Protein AF-A0A9D1Q5R2-F1 (afdb_monomer_lite)

Foldseek 3Di:
DKDKDWDDPPDDQEHVLQLQVQVVVVVFPKDWADPDPPCQPTIMMMGDDDPPCDPVNVVVSVVSSVVSVVCSVVPRDPDYDGRVVRVVPPDDDDDD

Organism: NCBI:txid2838621

InterPro domains:
  IPR010107 Glutamate decarboxylase [PTHR43321] (1-86)
  IPR015424 Pyridoxal phosphate-dependent transferase [SSF53383] (7-75)

Secondary structure (DSSP, 8-state):
-EEEEE--TT--S--HHHHHHHHHTTT--EEEEES-TT-TT-EEEEEEPPTT--HHHHHHHHHHHHHHHHHHHHS--SS---HHHHTTS-------

pLDDT: mean 76.99, std 15.55, range [37.94, 94.31]

Sequence (96 aa):
PAISWTQKASSKNYSLYDLSDRLRMRGWQVAAYSMLPNMEETVIMRLVLRHGFSMSMAEMFVEDVQRSLDYFEKHPIAVVQTANEENQHFDHGGRG

Structure (mmCIF, N/CA/C/O backbone):
data_AF-A0A9D1Q5R2-F1
#
_entry.id   AF-A0A9D1Q5R2-F1
#
loop_
_atom_site.group_PDB
_atom_site.id
_atom_site.type_symbol
_atom_site.label_atom_id
_atom_site.label_alt_id
_atom_site.label_comp_id
_atom_site.label_asym_id
_atom_site.label_entity_id
_atom_site.label_seq_id
_atom_site.pdbx_PDB_ins_code
_atom_site.Cartn_x
_atom_site.Cartn_y
_atom_site.Cartn_z
_atom_site.occupancy
_atom_site.B_iso_or_equiv
_atom_site.auth_seq_id
_atom_site.auth_comp_id
_atom_site.auth_asym_id
_atom_site.auth_atom_id
_atom_site.pdbx_PDB_model_num
ATOM 1 N N . PRO A 1 1 ? 11.798 8.207 -7.460 1.00 79.94 1 PRO A N 1
ATOM 2 C CA . PRO A 1 1 ? 10.501 8.910 -7.285 1.00 79.94 1 PRO A CA 1
ATOM 3 C C . PRO A 1 1 ? 9.658 8.146 -6.259 1.00 79.94 1 PRO A C 1
ATOM 5 O O . PRO A 1 1 ? 9.907 6.957 -6.087 1.00 79.94 1 PRO A O 1
ATOM 8 N N . ALA A 1 2 ? 8.720 8.782 -5.558 1.00 84.75 2 ALA A N 1
ATOM 9 C CA . ALA A 1 2 ? 7.863 8.087 -4.596 1.00 84.75 2 ALA A CA 1
ATOM 10 C C . ALA A 1 2 ? 6.416 8.558 -4.722 1.00 84.75 2 ALA A C 1
ATOM 12 O O . ALA A 1 2 ? 6.172 9.715 -5.063 1.00 84.75 2 ALA A O 1
ATOM 13 N N . ILE A 1 3 ? 5.484 7.650 -4.448 1.00 87.69 3 ILE A N 1
ATOM 14 C CA . ILE A 1 3 ? 4.049 7.922 -4.406 1.00 87.69 3 ILE A CA 1
ATOM 15 C C . ILE A 1 3 ? 3.594 7.632 -2.983 1.00 87.69 3 ILE A C 1
ATOM 17 O O . ILE A 1 3 ? 3.883 6.557 -2.457 1.00 87.69 3 ILE A O 1
ATOM 21 N N . SER A 1 4 ? 2.894 8.586 -2.376 1.00 89.00 4 SER A N 1
ATOM 22 C CA . SER A 1 4 ? 2.320 8.432 -1.043 1.00 89.00 4 SER A CA 1
ATOM 23 C C . SER A 1 4 ? 0.816 8.649 -1.094 1.00 89.00 4 SER A C 1
ATOM 25 O O . SER A 1 4 ? 0.345 9.555 -1.781 1.00 89.00 4 SER A O 1
ATOM 27 N N . TRP A 1 5 ? 0.065 7.837 -0.359 1.00 88.81 5 TRP A N 1
ATOM 28 C CA . TRP A 1 5 ? -1.383 7.965 -0.240 1.00 88.81 5 TRP A CA 1
ATOM 29 C C . TRP A 1 5 ? -1.853 7.576 1.157 1.00 88.81 5 TRP A C 1
ATOM 31 O O . TRP A 1 5 ? -1.128 6.957 1.934 1.00 88.81 5 TRP A O 1
ATOM 41 N N . THR A 1 6 ? -3.088 7.945 1.467 1.00 87.38 6 THR A N 1
ATOM 42 C CA . THR A 1 6 ? -3.774 7.556 2.697 1.00 87.38 6 THR A CA 1
ATOM 43 C C . THR A 1 6 ? -5.111 6.902 2.359 1.00 87.38 6 THR A C 1
ATOM 45 O O . THR A 1 6 ? -5.598 6.985 1.226 1.00 87.38 6 THR A O 1
ATOM 48 N N . GLN A 1 7 ? -5.692 6.211 3.330 1.00 83.69 7 GLN A N 1
ATOM 49 C CA . GLN A 1 7 ? -6.976 5.543 3.195 1.00 83.69 7 GLN A CA 1
ATOM 50 C C . GLN A 1 7 ? -8.103 6.531 3.508 1.00 83.69 7 GLN A C 1
ATOM 52 O O . GLN A 1 7 ? -7.979 7.391 4.377 1.00 83.69 7 GLN A O 1
ATOM 57 N N . LYS A 1 8 ? -9.234 6.420 2.806 1.00 78.88 8 LYS A N 1
ATOM 58 C CA . LYS A 1 8 ? -10.424 7.210 3.150 1.00 78.88 8 LYS A CA 1
ATOM 59 C C . LYS A 1 8 ? -10.983 6.727 4.488 1.00 78.88 8 LYS A C 1
ATOM 61 O O . LYS A 1 8 ? -11.140 5.519 4.663 1.00 78.88 8 LYS A O 1
ATOM 66 N N . ALA A 1 9 ? -11.411 7.660 5.342 1.00 68.81 9 ALA A N 1
ATOM 67 C CA . ALA A 1 9 ? -11.967 7.396 6.678 1.00 68.81 9 ALA A CA 1
ATOM 68 C C . ALA A 1 9 ? -13.139 6.388 6.719 1.00 68.81 9 ALA A C 1
ATOM 70 O O . ALA A 1 9 ? -13.432 5.807 7.758 1.00 68.81 9 ALA A O 1
ATOM 71 N N . SER A 1 10 ? -13.816 6.148 5.591 1.00 67.50 10 SER A N 1
ATOM 72 C CA . SER A 1 10 ? -14.917 5.178 5.497 1.00 67.50 10 SER A CA 1
ATOM 73 C C . SER A 1 10 ? -14.467 3.710 5.437 1.00 67.50 10 SER A C 1
ATOM 75 O O . SER A 1 10 ? -15.313 2.817 5.469 1.00 67.50 10 SER A O 1
ATOM 77 N N . SER A 1 11 ? -13.174 3.436 5.292 1.00 65.50 11 SER A N 1
ATOM 78 C CA . SER A 1 11 ? -12.677 2.083 5.045 1.00 65.50 11 SER A CA 1
ATOM 79 C C . SER A 1 11 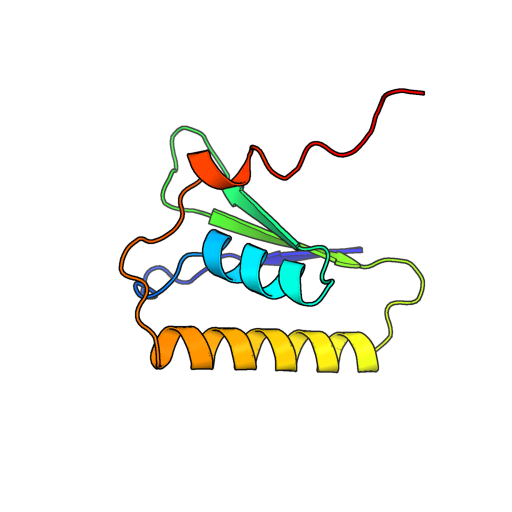? -12.338 1.420 6.381 1.00 65.50 11 SER A C 1
ATOM 81 O O . SER A 1 11 ? -11.376 1.818 7.027 1.00 65.50 11 SER A O 1
ATOM 83 N N . LYS A 1 12 ? -13.146 0.446 6.821 1.00 65.19 12 LYS A N 1
ATOM 84 C CA . LYS A 1 12 ? -13.016 -0.173 8.159 1.00 65.19 12 LYS A CA 1
ATOM 85 C C . LYS A 1 12 ? -12.538 -1.628 8.155 1.00 65.19 12 LYS A C 1
ATOM 87 O O . LYS A 1 12 ? -12.333 -2.193 9.220 1.00 65.19 12 LYS A O 1
ATOM 92 N N . ASN A 1 13 ? -12.374 -2.235 6.979 1.00 76.38 13 ASN A N 1
ATOM 93 C CA . ASN A 1 13 ? -12.184 -3.687 6.864 1.00 76.38 13 ASN A CA 1
ATOM 94 C C . ASN A 1 13 ? -10.707 -4.126 6.862 1.00 76.38 13 ASN A C 1
ATOM 96 O O . ASN A 1 13 ? -10.432 -5.312 7.004 1.00 76.38 13 ASN A O 1
ATOM 100 N N . TYR A 1 14 ? -9.775 -3.191 6.664 1.00 81.75 14 TYR A N 1
ATOM 101 C CA . TYR A 1 14 ? -8.326 -3.419 6.647 1.00 81.75 14 TYR A CA 1
ATOM 102 C C . TYR A 1 14 ? -7.596 -2.092 6.906 1.00 81.75 14 TYR A C 1
ATOM 104 O O . TYR A 1 14 ? -8.130 -1.035 6.547 1.00 81.75 14 TYR A O 1
ATOM 112 N N . SER A 1 15 ? -6.387 -2.130 7.473 1.00 85.31 15 SER A N 1
ATOM 113 C CA . SER A 1 15 ? -5.506 -0.956 7.551 1.00 85.31 15 SER A CA 1
ATOM 114 C C . SER A 1 15 ? -4.490 -0.923 6.411 1.00 85.31 15 SER A C 1
ATOM 116 O O . SER A 1 15 ? -4.224 -1.913 5.724 1.00 85.31 15 SER A O 1
ATOM 118 N N . LEU A 1 16 ? -3.854 0.234 6.214 1.00 87.75 16 LEU A N 1
ATOM 119 C CA . LEU A 1 16 ? -2.706 0.325 5.311 1.00 87.75 16 LEU A CA 1
ATOM 120 C C . LEU A 1 16 ? -1.528 -0.547 5.770 1.00 87.75 16 LEU A C 1
ATOM 122 O O . LEU A 1 16 ? -0.736 -0.943 4.922 1.00 87.75 16 LEU A O 1
ATOM 126 N N . TYR A 1 17 ? -1.427 -0.901 7.054 1.00 85.69 17 TYR A N 1
ATOM 127 C CA . TYR A 1 17 ? -0.421 -1.858 7.516 1.00 85.69 17 TYR A CA 1
ATOM 128 C C . TYR A 1 17 ? -0.696 -3.252 6.936 1.00 85.69 17 TYR A C 1
ATOM 130 O O . TYR A 1 17 ? 0.191 -3.822 6.301 1.00 85.69 17 TYR A O 1
ATOM 138 N N . ASP A 1 18 ? -1.945 -3.729 6.995 1.00 86.56 18 ASP A N 1
ATOM 139 C CA . ASP A 1 18 ? -2.350 -5.013 6.399 1.00 86.56 18 ASP A CA 1
ATOM 140 C C . ASP A 1 18 ? -2.099 -5.048 4.883 1.00 86.56 18 ASP A C 1
ATOM 142 O O . ASP A 1 18 ? -1.573 -6.018 4.330 1.00 86.56 18 ASP A O 1
ATOM 146 N N . LEU A 1 19 ? -2.448 -3.958 4.191 1.00 88.56 19 LEU A N 1
ATOM 147 C CA . LEU A 1 1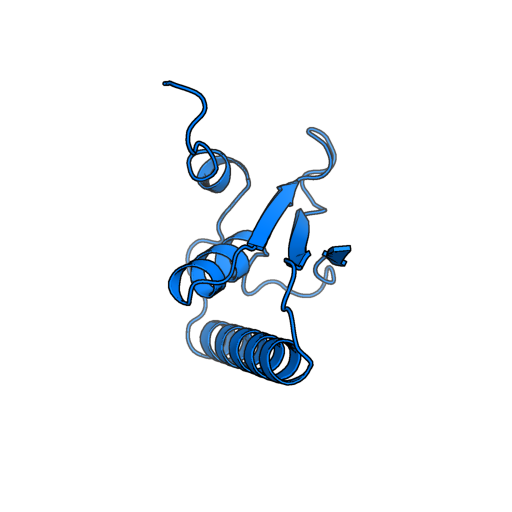9 ? -2.194 -3.833 2.757 1.00 88.56 19 LEU A CA 1
ATOM 148 C C . LEU A 1 19 ? -0.687 -3.822 2.456 1.00 88.56 19 LEU A C 1
ATOM 150 O O . LEU A 1 19 ? -0.260 -4.430 1.474 1.00 88.56 19 LEU A O 1
ATOM 154 N N . SER A 1 20 ? 0.118 -3.151 3.287 1.00 89.62 20 SER A N 1
ATOM 155 C CA . SER A 1 20 ? 1.568 -3.082 3.098 1.00 89.62 20 SER A CA 1
ATOM 156 C C . SER A 1 20 ? 2.210 -4.457 3.223 1.00 89.62 20 SER A C 1
ATOM 158 O O . SER A 1 20 ? 3.016 -4.826 2.373 1.00 89.62 20 SER A O 1
ATOM 160 N N . ASP A 1 21 ? 1.793 -5.245 4.213 1.00 87.25 21 ASP A N 1
ATOM 161 C CA . ASP A 1 21 ? 2.319 -6.583 4.451 1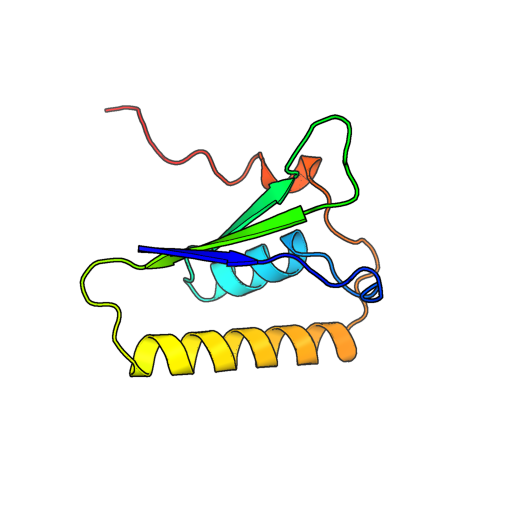.00 87.25 21 ASP A CA 1
ATOM 162 C C . ASP A 1 21 ? 1.995 -7.521 3.284 1.00 87.25 21 ASP A C 1
ATOM 164 O O . ASP A 1 21 ? 2.878 -8.148 2.695 1.00 87.25 21 ASP A O 1
ATOM 168 N N . ARG A 1 22 ? 0.743 -7.500 2.814 1.00 88.44 22 ARG A N 1
ATOM 169 C CA . ARG A 1 22 ? 0.315 -8.326 1.679 1.00 88.44 22 ARG A CA 1
ATOM 170 C C . ARG A 1 22 ? 1.035 -7.974 0.375 1.00 88.44 22 ARG A C 1
ATOM 172 O O . ARG A 1 22 ? 1.338 -8.859 -0.427 1.00 88.44 22 ARG A O 1
ATOM 179 N N . LEU A 1 23 ? 1.320 -6.693 0.149 1.00 90.56 23 LEU A N 1
ATOM 180 C CA . LEU A 1 23 ? 2.102 -6.242 -1.002 1.00 90.56 23 LEU A CA 1
ATOM 181 C C . LEU A 1 23 ? 3.586 -6.620 -0.862 1.00 90.56 23 LEU A C 1
ATOM 183 O O . LEU A 1 23 ? 4.191 -7.046 -1.849 1.00 90.56 23 LEU A O 1
ATOM 187 N N . ARG A 1 24 ? 4.162 -6.556 0.348 1.00 88.62 24 ARG A N 1
ATOM 188 C CA . ARG A 1 24 ? 5.531 -7.033 0.618 1.00 88.62 24 ARG A CA 1
ATOM 189 C C . ARG A 1 24 ? 5.684 -8.525 0.358 1.00 88.62 24 ARG A C 1
ATOM 191 O O . ARG A 1 24 ? 6.676 -8.917 -0.250 1.00 88.62 24 ARG A O 1
ATOM 198 N N . MET A 1 25 ? 4.688 -9.343 0.709 1.00 86.88 25 MET A N 1
ATOM 199 C CA . MET A 1 25 ? 4.681 -10.780 0.388 1.00 86.88 25 MET A CA 1
ATOM 200 C C . MET A 1 25 ? 4.775 -11.060 -1.122 1.00 86.88 25 MET A C 1
ATOM 202 O O . MET A 1 25 ? 5.209 -12.137 -1.524 1.00 86.88 25 MET A O 1
ATOM 206 N N . ARG A 1 26 ? 4.388 -10.097 -1.970 1.00 86.56 26 ARG A N 1
ATOM 207 C CA . ARG A 1 26 ? 4.520 -10.168 -3.435 1.00 86.56 26 ARG A CA 1
ATOM 208 C C . ARG A 1 26 ? 5.794 -9.514 -3.978 1.00 86.56 26 ARG A C 1
ATOM 210 O O . ARG A 1 26 ? 5.977 -9.453 -5.188 1.00 86.56 26 ARG A O 1
ATOM 217 N N . GLY A 1 27 ? 6.681 -9.041 -3.104 1.00 86.88 27 GLY A N 1
ATOM 218 C CA . GLY A 1 27 ? 7.953 -8.419 -3.471 1.00 86.88 27 GLY A CA 1
ATOM 219 C C . GLY A 1 27 ? 7.893 -6.903 -3.674 1.00 86.88 27 GLY A C 1
ATOM 220 O O . GLY A 1 27 ? 8.895 -6.305 -4.072 1.00 86.88 27 GLY A O 1
ATOM 221 N N . TRP A 1 28 ? 6.760 -6.250 -3.390 1.00 89.38 28 TRP A N 1
ATOM 222 C CA . TRP A 1 28 ? 6.658 -4.794 -3.493 1.00 89.38 28 TRP A CA 1
ATOM 223 C C . TRP A 1 28 ? 7.323 -4.095 -2.303 1.00 89.38 28 TRP A C 1
ATOM 225 O O . TRP A 1 28 ? 7.060 -4.408 -1.143 1.00 89.38 28 TRP A O 1
ATOM 235 N N . GLN A 1 29 ? 8.146 -3.082 -2.583 1.00 84.81 29 GLN A N 1
ATOM 236 C CA . GLN A 1 29 ? 8.771 -2.242 -1.555 1.00 84.81 29 GLN A CA 1
ATOM 237 C C . GLN A 1 29 ? 7.834 -1.095 -1.145 1.00 84.81 29 GLN A C 1
ATOM 239 O O . GLN A 1 29 ? 7.993 0.049 -1.585 1.00 84.81 29 GLN A O 1
ATOM 244 N N . VAL A 1 30 ? 6.848 -1.418 -0.305 1.00 86.94 30 VAL A N 1
ATOM 245 C CA . VAL A 1 30 ? 5.898 -0.463 0.286 1.00 86.94 30 VAL A CA 1
ATOM 246 C C . VAL A 1 30 ? 6.071 -0.362 1.803 1.00 86.94 30 VAL A C 1
ATOM 248 O O . VAL A 1 30 ? 6.359 -1.352 2.477 1.00 86.94 30 VAL A O 1
ATOM 251 N N . ALA A 1 31 ? 5.889 0.844 2.339 1.00 85.00 31 ALA A N 1
ATOM 252 C CA . ALA A 1 31 ? 5.939 1.137 3.773 1.00 85.00 31 ALA A CA 1
ATOM 253 C C . ALA A 1 31 ? 4.670 1.867 4.203 1.00 85.00 31 ALA A C 1
ATOM 255 O O . ALA A 1 31 ? 4.234 2.749 3.464 1.00 85.00 31 ALA A O 1
ATOM 256 N N . ALA A 1 32 ? 4.097 1.534 5.357 1.00 86.12 32 ALA A N 1
ATOM 257 C CA . ALA A 1 32 ? 2.930 2.218 5.899 1.00 86.12 32 ALA A CA 1
ATOM 258 C C . ALA A 1 32 ? 3.262 2.757 7.286 1.00 86.12 32 ALA A C 1
ATOM 260 O O . ALA A 1 32 ? 3.617 1.989 8.149 1.00 86.12 32 ALA A O 1
ATOM 261 N N . TYR A 1 33 ? 3.148 4.056 7.533 1.00 82.69 33 TYR A N 1
ATOM 262 C CA . TYR A 1 33 ? 3.513 4.633 8.828 1.00 82.69 33 TYR A CA 1
ATOM 263 C C . TYR A 1 33 ? 2.509 5.694 9.271 1.00 82.69 33 TYR A C 1
ATOM 265 O O . TYR A 1 33 ? 1.864 6.354 8.449 1.00 82.69 33 TYR A O 1
ATOM 273 N N . SER A 1 34 ? 2.371 5.865 10.585 1.00 78.62 34 SER A N 1
ATOM 274 C CA . SER A 1 34 ? 1.582 6.946 11.173 1.00 78.62 34 SER A CA 1
ATOM 275 C C . SER A 1 34 ? 2.323 8.276 11.030 1.00 78.62 34 SER A C 1
ATOM 277 O O . SER A 1 34 ? 3.541 8.358 11.193 1.00 78.62 34 SER A O 1
ATOM 279 N N . MET A 1 35 ? 1.593 9.338 10.680 1.00 67.00 35 MET A N 1
ATOM 280 C CA . MET A 1 35 ? 2.211 10.640 10.410 1.00 67.00 35 MET A CA 1
ATOM 281 C C . MET A 1 35 ? 2.650 11.371 11.689 1.00 67.00 35 MET A C 1
ATOM 283 O O . MET A 1 35 ? 3.628 12.115 11.652 1.00 67.00 35 MET A O 1
ATOM 287 N N . LEU A 1 36 ? 1.950 11.185 12.816 1.00 56.88 36 LEU A N 1
ATOM 288 C CA . LEU A 1 36 ? 2.245 11.864 14.081 1.00 56.88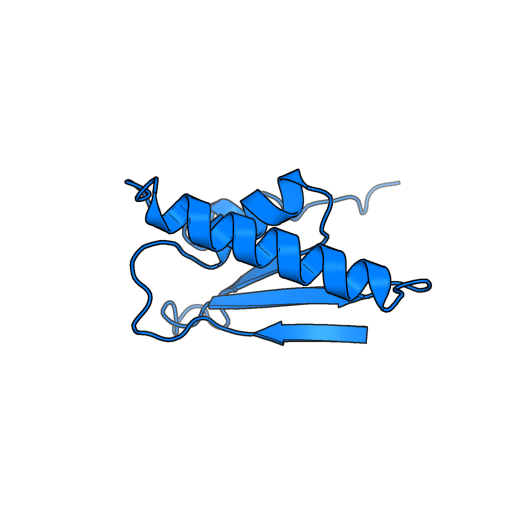 36 LEU A CA 1
ATOM 289 C C . LEU A 1 36 ? 1.922 10.969 15.289 1.00 56.88 36 LEU A C 1
ATOM 291 O O . LEU A 1 36 ? 0.912 10.267 15.254 1.00 56.88 36 LEU A O 1
ATOM 295 N N . PRO A 1 37 ? 2.678 11.083 16.399 1.00 56.53 37 PRO A N 1
ATOM 296 C CA . PRO A 1 37 ? 2.375 10.391 17.657 1.00 56.53 37 PRO A CA 1
ATOM 297 C C . PRO A 1 37 ? 1.043 10.828 18.298 1.00 56.53 37 PRO A C 1
ATOM 299 O O . PRO A 1 37 ? 0.525 10.124 19.152 1.00 56.53 37 PRO A O 1
ATOM 302 N N . ASN A 1 38 ? 0.468 11.960 17.865 1.00 53.03 38 ASN A N 1
ATOM 303 C CA . ASN A 1 38 ? -0.792 12.503 18.391 1.00 53.03 38 ASN A CA 1
ATOM 304 C C . ASN A 1 38 ? -1.924 12.530 17.340 1.00 53.03 38 ASN A C 1
ATOM 306 O O . ASN A 1 38 ? -2.997 13.059 17.617 1.00 53.03 38 ASN A O 1
ATOM 310 N N . MET A 1 39 ? -1.686 12.019 16.123 1.00 54.91 39 MET A N 1
ATOM 311 C CA . MET A 1 39 ? -2.711 11.848 15.081 1.00 54.91 39 MET A CA 1
ATOM 312 C C . MET A 1 39 ? -2.690 10.399 14.590 1.00 54.91 39 MET A C 1
ATOM 314 O O . MET A 1 39 ? -2.354 10.113 13.440 1.00 54.91 39 MET A O 1
ATOM 318 N N . GLU A 1 40 ? -3.041 9.482 15.491 1.00 57.28 40 GLU A N 1
ATOM 319 C CA . GLU A 1 40 ? -3.089 8.036 15.233 1.00 57.28 40 GLU A CA 1
ATOM 320 C C . GLU A 1 40 ? -4.082 7.648 14.121 1.00 57.28 40 GLU A C 1
ATOM 322 O O . GLU A 1 40 ? -3.994 6.556 13.567 1.00 57.28 40 GLU A O 1
ATOM 327 N N . GLU A 1 41 ? -4.994 8.547 13.736 1.00 63.50 41 GLU A N 1
ATOM 328 C CA . GLU A 1 41 ? -6.010 8.272 12.715 1.00 63.50 41 GLU A CA 1
ATOM 329 C C . GLU A 1 41 ? -5.491 8.325 11.272 1.00 63.50 41 GLU A C 1
ATOM 331 O O . GLU A 1 41 ? -6.122 7.754 10.383 1.00 63.50 41 GLU A O 1
ATOM 336 N N . THR A 1 42 ? -4.363 8.997 10.997 1.00 69.31 42 THR A N 1
ATOM 337 C CA . THR A 1 42 ? -3.869 9.139 9.615 1.00 69.31 42 THR A CA 1
ATOM 338 C C . THR A 1 42 ? -2.624 8.297 9.378 1.00 69.31 42 THR A C 1
ATOM 340 O O . THR A 1 42 ? -1.493 8.694 9.675 1.00 69.31 42 THR A O 1
ATOM 343 N N . VAL A 1 43 ? -2.846 7.128 8.780 1.00 82.56 43 VAL A N 1
ATOM 344 C CA . VAL A 1 43 ? -1.787 6.256 8.266 1.00 82.56 43 VAL A CA 1
ATOM 345 C C . VAL A 1 43 ? -1.484 6.638 6.818 1.00 82.56 43 VAL A C 1
ATOM 347 O O . VAL A 1 43 ? -2.396 6.867 6.018 1.00 82.56 43 VAL A O 1
ATOM 350 N N . ILE A 1 44 ? -0.203 6.708 6.468 1.00 85.56 44 ILE A N 1
ATOM 351 C CA . ILE A 1 44 ? 0.270 6.978 5.109 1.00 85.56 44 ILE A CA 1
ATOM 352 C C . ILE A 1 44 ? 1.006 5.747 4.603 1.00 85.56 44 ILE A C 1
ATOM 354 O O . ILE A 1 44 ? 1.895 5.246 5.279 1.00 85.56 44 ILE A O 1
ATOM 358 N N . MET A 1 45 ? 0.689 5.300 3.389 1.00 89.25 45 MET A N 1
ATOM 359 C CA . MET A 1 45 ? 1.491 4.317 2.666 1.00 89.25 45 MET A CA 1
ATOM 360 C C . MET A 1 45 ? 2.359 5.013 1.620 1.00 89.25 45 MET A C 1
ATOM 362 O O . MET A 1 45 ? 1.894 5.922 0.933 1.00 89.25 45 MET A O 1
ATOM 366 N N . ARG A 1 46 ? 3.613 4.575 1.482 1.00 89.25 46 ARG A N 1
ATOM 367 C CA . ARG A 1 46 ? 4.584 5.070 0.506 1.00 89.25 46 ARG A CA 1
ATOM 368 C C . ARG A 1 46 ? 5.138 3.931 -0.346 1.00 89.25 46 ARG A C 1
ATOM 370 O O . ARG A 1 46 ? 5.771 3.013 0.174 1.00 89.25 46 ARG A O 1
ATOM 377 N N . LEU A 1 47 ? 4.974 4.052 -1.661 1.00 89.38 47 LEU A N 1
ATOM 378 C CA . LEU A 1 47 ? 5.636 3.229 -2.673 1.00 89.38 47 LEU A CA 1
ATOM 379 C C . LEU A 1 47 ? 6.864 3.968 -3.203 1.00 89.38 47 LEU A C 1
ATOM 381 O O . LEU A 1 47 ? 6.765 5.116 -3.647 1.00 89.38 47 LEU A O 1
ATOM 385 N N . VAL A 1 48 ? 8.021 3.304 -3.197 1.00 87.00 48 VAL A N 1
ATOM 386 C CA . VAL A 1 48 ? 9.255 3.887 -3.733 1.00 87.00 48 VAL A CA 1
ATOM 387 C C . VAL A 1 48 ? 9.584 3.289 -5.097 1.00 87.00 48 VAL A C 1
ATOM 389 O O . VAL A 1 48 ? 9.851 2.099 -5.224 1.00 87.00 48 VAL A O 1
ATOM 392 N N . LEU A 1 49 ? 9.614 4.141 -6.121 1.00 85.38 49 LEU A N 1
ATOM 393 C CA . LEU A 1 49 ? 9.931 3.770 -7.496 1.00 85.38 49 LEU A CA 1
ATOM 394 C C . LEU A 1 49 ? 11.447 3.832 -7.721 1.00 85.38 49 LEU A C 1
ATOM 396 O O . LEU A 1 49 ? 12.076 4.882 -7.521 1.00 85.38 49 LEU A O 1
ATOM 400 N N . ARG A 1 50 ? 12.026 2.700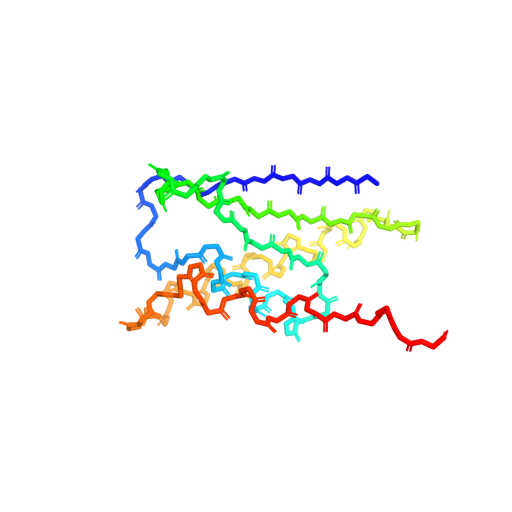 -8.132 1.00 83.56 50 ARG A N 1
ATOM 401 C CA . ARG A 1 50 ? 13.452 2.534 -8.455 1.00 83.56 50 ARG A CA 1
ATOM 402 C C . ARG A 1 50 ? 13.720 2.800 -9.940 1.00 83.56 50 ARG A C 1
ATOM 404 O O . ARG A 1 50 ? 12.798 2.881 -10.750 1.00 83.56 50 ARG A O 1
ATOM 411 N N . HIS A 1 51 ? 14.997 2.938 -10.293 1.00 82.25 51 HIS A N 1
ATOM 412 C CA . HIS A 1 51 ? 15.418 3.000 -11.692 1.00 82.25 51 HIS A CA 1
ATOM 413 C C . HIS A 1 51 ? 14.989 1.714 -12.419 1.00 82.25 51 HIS A C 1
ATOM 415 O O . HIS A 1 51 ? 15.230 0.623 -11.910 1.00 82.25 51 HIS A O 1
ATOM 421 N N . GLY A 1 52 ? 14.341 1.844 -13.580 1.00 83.81 52 GLY A N 1
ATOM 422 C CA . GLY A 1 52 ? 13.766 0.710 -14.316 1.00 83.81 52 GLY A CA 1
ATOM 423 C C . GLY A 1 52 ? 12.289 0.416 -14.025 1.00 83.81 52 GLY A C 1
ATOM 424 O O . GLY A 1 52 ? 11.764 -0.552 -14.563 1.00 83.81 52 GLY A O 1
ATOM 425 N N . PHE A 1 53 ? 11.603 1.242 -13.224 1.00 86.69 53 PHE A N 1
ATOM 426 C CA . PHE A 1 53 ? 10.151 1.141 -13.061 1.00 86.69 53 PHE A CA 1
ATOM 427 C C . PHE A 1 53 ? 9.431 1.501 -14.372 1.00 86.69 53 PHE A C 1
ATOM 429 O O . PHE A 1 53 ? 9.427 2.663 -14.786 1.00 86.69 53 PHE A O 1
ATOM 436 N N . SER A 1 54 ? 8.859 0.496 -15.036 1.00 90.94 54 SER A N 1
ATOM 437 C CA . SER A 1 54 ? 8.133 0.630 -16.303 1.00 90.94 54 SER A CA 1
ATOM 438 C C . SER A 1 54 ? 6.624 0.786 -16.091 1.00 90.94 54 SER A C 1
ATOM 440 O O . SER A 1 54 ? 6.093 0.521 -15.013 1.00 90.94 54 SER A O 1
ATOM 442 N N . MET A 1 55 ? 5.907 1.149 -17.159 1.00 90.50 55 MET A N 1
ATOM 443 C CA . MET A 1 55 ? 4.441 1.173 -17.146 1.00 90.50 55 MET A CA 1
ATOM 444 C C . MET A 1 55 ? 3.841 -0.210 -16.843 1.00 90.50 55 MET A C 1
ATOM 446 O O . MET A 1 55 ? 2.911 -0.305 -16.053 1.00 90.50 55 MET A O 1
ATOM 450 N N . SER A 1 56 ? 4.430 -1.288 -17.370 1.00 92.75 56 SER A N 1
ATOM 451 C CA . SER A 1 56 ? 3.986 -2.656 -17.067 1.00 92.75 56 SER A CA 1
ATOM 452 C C . SER A 1 56 ? 4.139 -3.020 -15.586 1.00 92.75 56 SER A C 1
ATOM 454 O O . SER A 1 56 ? 3.293 -3.713 -15.030 1.00 92.75 56 SER A O 1
ATOM 456 N N . MET A 1 57 ? 5.175 -2.513 -14.904 1.00 90.31 57 MET A N 1
ATOM 457 C CA . MET A 1 57 ? 5.297 -2.673 -13.450 1.00 90.31 57 MET A CA 1
ATOM 458 C C . MET A 1 57 ? 4.222 -1.877 -12.705 1.00 90.31 57 MET A C 1
ATOM 460 O O . MET A 1 57 ? 3.714 -2.345 -11.690 1.00 90.31 57 MET A O 1
ATOM 464 N N . ALA A 1 58 ? 3.845 -0.696 -13.202 1.00 90.38 58 ALA A N 1
ATOM 465 C CA . ALA A 1 58 ? 2.739 0.067 -12.632 1.00 90.38 58 ALA A CA 1
ATOM 466 C C . ALA A 1 58 ? 1.403 -0.682 -12.767 1.00 90.38 58 ALA A C 1
ATOM 468 O O . ALA A 1 58 ? 0.644 -0.744 -11.804 1.00 90.38 58 ALA A O 1
ATOM 469 N N . GLU A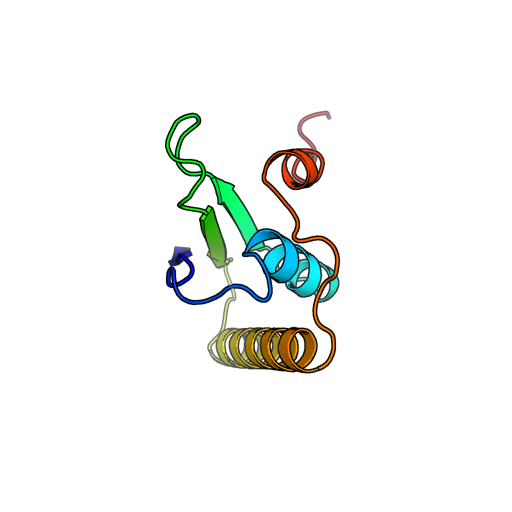 1 59 ? 1.145 -1.295 -13.922 1.00 93.12 59 GLU A N 1
ATOM 470 C CA . GLU A 1 59 ? -0.041 -2.130 -14.155 1.00 93.12 59 GLU A CA 1
ATOM 471 C C . GLU A 1 59 ? -0.066 -3.334 -13.205 1.00 93.12 59 GLU A C 1
ATOM 473 O O . GLU A 1 59 ? -1.050 -3.528 -12.492 1.00 93.12 59 GLU A O 1
ATOM 478 N N . MET A 1 60 ? 1.049 -4.067 -13.094 1.00 92.38 60 MET A N 1
ATOM 479 C CA . MET A 1 60 ? 1.177 -5.179 -12.143 1.00 92.38 60 MET A CA 1
ATOM 480 C C . MET A 1 60 ? 0.932 -4.743 -10.695 1.00 92.38 60 MET A C 1
ATOM 482 O O . MET A 1 60 ? 0.266 -5.450 -9.939 1.00 92.38 60 MET A O 1
ATOM 486 N N . PHE A 1 61 ? 1.449 -3.577 -10.299 1.00 92.00 61 PHE A N 1
ATOM 487 C CA . PHE A 1 61 ? 1.229 -3.038 -8.960 1.00 92.00 61 PHE A CA 1
ATOM 488 C C . PHE A 1 61 ? -0.257 -2.779 -8.703 1.00 92.00 61 PHE A C 1
ATOM 490 O O . PHE A 1 61 ? -0.787 -3.179 -7.667 1.00 92.00 61 PHE A O 1
ATOM 497 N N . VAL A 1 62 ? -0.943 -2.135 -9.651 1.00 91.94 62 VAL A N 1
ATOM 498 C CA . VAL A 1 62 ? -2.375 -1.836 -9.533 1.00 91.94 62 VAL A CA 1
ATOM 499 C C . VAL A 1 62 ? -3.200 -3.121 -9.451 1.00 91.94 62 VAL A C 1
ATOM 501 O O . VAL A 1 62 ? -4.082 -3.214 -8.596 1.00 91.94 62 VAL A O 1
ATOM 504 N N . GLU A 1 63 ? -2.891 -4.130 -10.266 1.00 94.31 63 GLU A N 1
ATOM 505 C CA . GLU A 1 63 ? -3.544 -5.440 -10.184 1.00 94.31 63 GLU A CA 1
ATOM 506 C C . GLU A 1 63 ? -3.341 -6.101 -8.815 1.00 94.31 63 GLU A C 1
ATOM 508 O O . GLU A 1 63 ? -4.279 -6.647 -8.232 1.00 94.31 63 GLU A O 1
ATOM 513 N N . ASP A 1 64 ? -2.130 -6.045 -8.262 1.00 93.31 64 ASP A N 1
ATOM 514 C CA . ASP A 1 64 ? -1.840 -6.638 -6.959 1.00 93.31 64 ASP A CA 1
ATOM 515 C C . ASP A 1 64 ? -2.511 -5.904 -5.799 1.00 93.31 64 ASP A C 1
ATOM 517 O O . ASP A 1 64 ? -2.921 -6.548 -4.821 1.00 93.31 64 ASP A O 1
ATOM 521 N N . VAL A 1 65 ? -2.670 -4.585 -5.912 1.00 91.44 65 VAL A N 1
ATOM 522 C CA . VAL A 1 65 ? -3.487 -3.798 -4.987 1.00 91.44 65 VAL A CA 1
ATOM 523 C C . VAL A 1 65 ? -4.938 -4.259 -5.073 1.00 91.44 65 VAL A C 1
ATOM 525 O O . VAL A 1 65 ? -5.495 -4.631 -4.045 1.00 91.44 65 VAL A O 1
ATOM 528 N N . GLN A 1 66 ? -5.529 -4.335 -6.269 1.00 91.75 66 GLN A N 1
ATOM 529 C CA . GLN A 1 66 ? -6.917 -4.787 -6.451 1.00 91.75 66 GLN A CA 1
ATOM 530 C C . GLN A 1 66 ? -7.141 -6.192 -5.880 1.00 91.75 66 GLN A C 1
ATOM 532 O O . GLN A 1 66 ? -8.013 -6.385 -5.038 1.00 91.75 66 GLN A O 1
ATOM 537 N N . ARG A 1 67 ? -6.259 -7.150 -6.197 1.00 91.44 67 ARG A N 1
ATOM 538 C CA . ARG A 1 67 ? -6.290 -8.505 -5.612 1.00 91.44 67 ARG A CA 1
ATOM 539 C C . ARG A 1 67 ? -6.186 -8.508 -4.085 1.00 91.44 67 ARG A C 1
ATOM 541 O O . ARG A 1 67 ? -6.521 -9.509 -3.448 1.00 91.44 67 ARG A O 1
ATOM 548 N N . SER A 1 68 ? -5.590 -7.479 -3.486 1.00 90.31 68 SER A N 1
ATOM 549 C CA . SER A 1 68 ? -5.501 -7.303 -2.029 1.00 90.31 68 SER A CA 1
ATOM 550 C C . SER A 1 68 ? -6.772 -6.760 -1.429 1.00 90.31 68 SER A C 1
ATOM 552 O O . SER A 1 68 ? -7.237 -7.321 -0.441 1.00 90.31 68 SER A O 1
ATOM 554 N N . LEU A 1 69 ? -7.390 -5.791 -2.085 1.00 87.56 69 LEU A N 1
ATOM 555 C CA . LEU A 1 69 ? -8.698 -5.290 -1.689 1.00 87.56 69 LEU A CA 1
ATOM 556 C C . LEU A 1 69 ? -9.766 -6.390 -1.769 1.00 87.56 69 LEU A C 1
ATOM 558 O O . LEU A 1 69 ? -10.429 -6.652 -0.770 1.00 87.56 69 LEU A O 1
ATOM 562 N N . ASP A 1 70 ? -9.827 -7.130 -2.879 1.00 89.88 70 ASP A N 1
ATOM 563 C CA . ASP A 1 70 ? -10.775 -8.241 -3.066 1.00 89.88 70 ASP A CA 1
ATOM 564 C C . ASP A 1 70 ? -10.631 -9.333 -1.997 1.00 89.88 70 ASP A C 1
ATOM 566 O O . ASP A 1 70 ? -11.591 -10.011 -1.625 1.00 89.88 70 ASP A O 1
ATOM 570 N N . TYR A 1 71 ? -9.405 -9.547 -1.516 1.00 88.00 71 TYR A N 1
ATOM 571 C CA . TYR A 1 71 ? -9.147 -10.506 -0.452 1.00 88.00 71 TYR A CA 1
ATOM 572 C C . TYR A 1 71 ? -9.675 -10.009 0.887 1.00 88.00 71 TYR A C 1
ATOM 574 O O . TYR A 1 71 ? -10.308 -10.786 1.594 1.00 88.00 71 TYR A O 1
ATOM 582 N N . PHE A 1 72 ? -9.463 -8.735 1.220 1.00 85.56 72 PHE A N 1
ATOM 583 C CA . PHE A 1 72 ? -9.993 -8.148 2.450 1.00 85.56 72 PHE A CA 1
ATOM 584 C C . PHE A 1 72 ? -11.524 -8.082 2.454 1.00 85.56 72 PHE A C 1
ATOM 586 O O . PHE A 1 72 ? -12.135 -8.209 3.511 1.00 85.56 72 PHE A O 1
ATOM 593 N N . GLU A 1 73 ? -12.159 -7.951 1.287 1.00 83.94 73 GLU A N 1
ATOM 594 C CA . GLU A 1 73 ? -13.618 -8.052 1.172 1.00 83.94 73 GLU A CA 1
ATOM 595 C C . GLU A 1 73 ? -14.139 -9.467 1.462 1.00 83.94 73 GLU A C 1
ATOM 597 O O . GLU A 1 73 ? -15.174 -9.625 2.109 1.00 83.94 73 GLU A O 1
ATOM 602 N N . LYS A 1 74 ? -13.426 -10.507 1.010 1.00 84.19 74 LYS A N 1
ATOM 603 C CA . LYS A 1 74 ? -13.826 -11.917 1.192 1.00 84.19 74 LYS A CA 1
ATOM 604 C C . LYS A 1 74 ? -13.398 -12.507 2.537 1.00 84.19 74 LYS A C 1
ATOM 606 O O . LYS A 1 74 ? -14.020 -13.453 3.015 1.00 84.19 74 LYS A O 1
ATOM 611 N N . HIS A 1 75 ? -12.340 -11.965 3.131 1.00 80.94 75 HIS A N 1
ATOM 612 C CA . HIS A 1 75 ? -11.731 -12.429 4.372 1.00 80.94 75 HIS A CA 1
ATOM 613 C C . HIS A 1 75 ? -11.604 -11.249 5.341 1.00 80.94 75 HIS A C 1
ATOM 615 O O . HIS A 1 75 ? -10.524 -10.660 5.445 1.00 80.94 75 HIS A O 1
ATOM 621 N N . PRO A 1 76 ? -12.697 -10.879 6.033 1.00 72.38 76 PRO A N 1
ATOM 622 C CA . PRO A 1 76 ? -12.660 -9.797 7.003 1.00 72.38 76 PRO A CA 1
ATOM 623 C C . PRO A 1 76 ? -11.622 -10.109 8.082 1.00 72.38 76 PRO A C 1
ATOM 625 O O . PRO A 1 76 ? -11.636 -11.179 8.697 1.00 72.38 76 PRO A O 1
ATOM 628 N N . ILE A 1 77 ? -10.694 -9.176 8.278 1.00 69.50 77 ILE A N 1
ATOM 629 C CA . ILE A 1 77 ? -9.589 -9.339 9.215 1.00 69.50 77 ILE A CA 1
ATOM 630 C C . ILE A 1 77 ? -10.141 -9.163 10.632 1.00 69.50 77 ILE A C 1
ATOM 632 O O . ILE A 1 77 ? -10.736 -8.136 10.950 1.00 69.50 77 ILE A O 1
ATOM 636 N N . ALA A 1 78 ? -9.962 -10.172 11.487 1.00 61.28 78 ALA A N 1
ATOM 637 C CA . ALA A 1 78 ? -10.439 -10.122 12.872 1.00 61.28 78 ALA A CA 1
ATOM 638 C C . ALA A 1 78 ? -9.627 -9.148 13.749 1.00 61.28 78 ALA A C 1
ATOM 640 O O . ALA A 1 78 ? -10.148 -8.635 14.737 1.00 61.28 78 ALA A O 1
ATOM 641 N N . VAL A 1 79 ? -8.365 -8.894 13.386 1.00 69.06 79 VAL A N 1
ATOM 642 C CA . VAL A 1 79 ? -7.445 -7.982 14.079 1.00 69.06 79 VAL A CA 1
ATOM 643 C C . VAL A 1 79 ? -6.765 -7.105 13.034 1.00 69.06 79 VAL A C 1
ATOM 645 O O . VAL A 1 79 ? -5.980 -7.596 12.232 1.00 69.06 79 VAL A O 1
ATOM 648 N N . VAL A 1 80 ? -7.100 -5.818 13.026 1.00 70.44 80 VAL A N 1
ATOM 649 C CA . VAL A 1 80 ? -6.511 -4.832 12.115 1.00 70.44 80 VAL A CA 1
ATOM 650 C C . VAL A 1 80 ? -5.129 -4.438 12.633 1.00 70.44 80 VAL A C 1
ATOM 652 O O . VAL A 1 80 ? -5.019 -4.017 13.786 1.00 70.44 80 VAL A O 1
ATOM 655 N N . GLN A 1 81 ? -4.094 -4.543 11.794 1.00 67.19 81 GLN A N 1
ATOM 656 C CA . GLN A 1 81 ? -2.731 -4.183 12.199 1.00 67.19 81 GLN A CA 1
ATOM 657 C C . GLN A 1 81 ? -2.606 -2.691 12.523 1.00 67.19 81 GLN A C 1
ATOM 659 O O . GLN A 1 81 ? -3.196 -1.841 11.842 1.00 67.19 81 GLN A O 1
ATOM 664 N N . THR A 1 82 ? -1.797 -2.377 13.540 1.00 65.69 82 THR A N 1
ATOM 665 C CA . THR A 1 82 ? -1.542 -1.007 14.022 1.00 65.69 82 THR A CA 1
ATOM 666 C C . THR A 1 82 ? -0.054 -0.643 13.973 1.00 65.69 82 THR A C 1
ATOM 668 O O . THR A 1 82 ? 0.812 -1.495 13.785 1.00 65.69 82 THR A O 1
ATOM 671 N N . ALA A 1 83 ? 0.264 0.642 14.169 1.00 61.16 83 ALA A N 1
ATOM 672 C CA . ALA A 1 83 ? 1.622 1.187 14.054 1.00 61.16 83 ALA A CA 1
ATOM 673 C C . ALA A 1 83 ? 2.685 0.477 14.921 1.00 61.16 83 ALA A C 1
ATOM 675 O O . ALA A 1 83 ? 3.869 0.491 14.577 1.00 61.16 83 ALA A O 1
ATOM 676 N N . ASN A 1 84 ? 2.284 -0.142 16.037 1.00 56.78 84 ASN A N 1
ATOM 677 C CA . ASN A 1 84 ? 3.206 -0.828 16.946 1.00 56.78 84 ASN A CA 1
ATOM 678 C C . ASN A 1 84 ? 3.783 -2.130 16.367 1.00 56.78 84 ASN A C 1
ATOM 680 O O . ASN A 1 84 ? 4.858 -2.546 16.791 1.00 56.78 84 ASN A O 1
ATOM 684 N N . GLU A 1 85 ? 3.102 -2.760 15.410 1.00 55.94 85 GLU A N 1
ATOM 685 C CA . GLU A 1 85 ? 3.496 -4.063 14.856 1.00 55.94 85 GLU A CA 1
ATOM 686 C C . GLU A 1 85 ? 4.390 -3.916 13.608 1.00 55.94 85 GLU A C 1
ATOM 688 O O . GLU A 1 85 ? 5.247 -4.760 13.356 1.00 55.94 85 GLU A O 1
ATOM 693 N N . GLU A 1 86 ? 4.266 -2.812 12.860 1.00 52.28 86 GLU A N 1
ATOM 694 C CA . GLU A 1 86 ? 4.996 -2.599 11.597 1.00 52.28 86 GLU A CA 1
ATOM 695 C C . GLU A 1 86 ? 6.410 -2.014 11.780 1.00 52.28 86 GLU A C 1
ATOM 697 O O . GLU A 1 86 ? 7.326 -2.373 11.034 1.00 52.28 86 GLU A O 1
ATOM 702 N N . ASN A 1 87 ? 6.638 -1.202 12.823 1.00 49.78 87 ASN A N 1
ATOM 703 C CA . ASN A 1 87 ? 7.944 -0.575 13.090 1.00 49.78 87 ASN A CA 1
ATOM 704 C C . ASN A 1 87 ? 9.082 -1.583 13.346 1.00 49.78 87 ASN A C 1
ATOM 706 O O . ASN A 1 87 ? 10.250 -1.233 13.202 1.00 49.78 87 ASN A O 1
ATOM 710 N N . GLN A 1 88 ? 8.772 -2.837 13.688 1.00 49.94 88 GLN A N 1
ATOM 711 C CA . GLN A 1 88 ? 9.782 -3.886 13.873 1.00 49.94 88 GLN A CA 1
ATOM 712 C C . GLN A 1 88 ? 10.312 -4.458 12.546 1.00 49.94 88 GLN A C 1
ATOM 714 O O . GLN A 1 88 ? 11.349 -5.117 12.536 1.00 49.94 88 GLN A O 1
ATOM 719 N N . HIS A 1 89 ? 9.628 -4.213 11.422 1.00 49.03 89 HIS A N 1
ATOM 720 C CA . HIS A 1 89 ? 9.911 -4.871 10.141 1.00 49.03 89 HIS A CA 1
ATOM 721 C C . HIS A 1 89 ? 10.777 -4.033 9.177 1.00 49.03 89 HIS A C 1
ATOM 723 O O . HIS A 1 89 ? 11.175 -4.536 8.127 1.00 49.03 89 HIS A O 1
ATOM 729 N N . PHE A 1 90 ? 11.090 -2.770 9.509 1.00 50.75 90 PHE A N 1
ATOM 730 C CA . PHE A 1 90 ? 11.886 -1.866 8.655 1.00 50.75 90 PHE A CA 1
ATOM 731 C C . PHE A 1 90 ? 13.386 -1.807 8.966 1.00 50.75 90 PHE A C 1
ATOM 733 O O . PHE A 1 90 ? 14.121 -1.115 8.256 1.00 50.75 90 PHE A O 1
ATOM 740 N N . ASP A 1 91 ? 13.875 -2.560 9.951 1.00 41.38 91 ASP A N 1
ATOM 741 C CA . ASP A 1 91 ? 15.310 -2.654 10.218 1.00 41.38 91 ASP A CA 1
ATOM 742 C C . ASP A 1 91 ? 16.004 -3.600 9.222 1.00 41.38 91 ASP A C 1
ATOM 744 O O . ASP A 1 91 ? 16.229 -4.786 9.466 1.00 41.38 91 ASP A O 1
ATOM 748 N N . HIS A 1 92 ? 16.408 -3.048 8.076 1.00 48.09 92 HIS A N 1
ATOM 749 C CA . HIS A 1 92 ? 17.432 -3.652 7.229 1.00 48.09 92 HIS A CA 1
ATOM 750 C C . HIS A 1 92 ? 18.670 -2.751 7.129 1.00 48.09 92 HIS A C 1
ATOM 752 O O . HIS A 1 92 ? 18.733 -1.825 6.327 1.00 48.09 92 HIS A O 1
ATOM 758 N N . GLY A 1 93 ? 19.697 -3.123 7.903 1.00 43.62 93 GLY A N 1
ATOM 759 C CA . GLY A 1 93 ? 21.049 -3.297 7.363 1.00 43.62 93 GLY A CA 1
ATOM 760 C C . GLY A 1 93 ? 21.920 -2.051 7.211 1.00 43.62 93 GLY A C 1
ATOM 761 O O . GLY A 1 93 ? 22.325 -1.719 6.103 1.00 43.62 93 GLY A O 1
ATOM 762 N N . GLY A 1 94 ? 22.302 -1.436 8.330 1.00 38.16 94 GLY A N 1
ATOM 763 C CA . GLY A 1 94 ? 23.458 -0.538 8.426 1.00 38.16 94 GLY A CA 1
ATOM 764 C C . GLY A 1 94 ? 24.513 -1.089 9.385 1.00 38.16 94 GLY A C 1
ATOM 765 O O . GLY A 1 94 ? 24.810 -0.463 10.398 1.00 38.16 94 GLY A O 1
ATOM 766 N N . ARG A 1 95 ? 25.035 -2.294 9.131 1.00 43.09 95 ARG A N 1
ATOM 767 C CA . ARG A 1 95 ? 26.189 -2.845 9.858 1.00 43.09 95 ARG A CA 1
ATOM 768 C C . ARG A 1 95 ? 27.029 -3.697 8.912 1.00 43.09 95 ARG A C 1
ATOM 770 O O . ARG A 1 95 ? 26.573 -4.752 8.480 1.00 43.09 95 ARG A O 1
ATOM 777 N N . GLY A 1 96 ? 28.234 -3.212 8.624 1.00 37.94 96 GLY A N 1
ATOM 778 C CA . GLY A 1 96 ? 29.240 -3.843 7.772 1.00 37.94 96 GLY A CA 1
ATOM 779 C C . GLY A 1 96 ? 30.018 -2.798 7.004 1.00 37.94 96 GLY A C 1
ATOM 780 O O . GLY A 1 96 ? 29.642 -2.570 5.839 1.00 37.94 96 GLY A O 1
#

Radius of gyration: 14.08 Å; chains: 1; bounding box: 44×25×36 Å